Protein AF-A0A699KUP9-F1 (afdb_monomer)

Organism: Tanacetum cinerariifolium (NCBI:txid118510)

pLDDT: mean 77.91, std 11.07, range [43.94, 93.88]

Solvent-accessible surface area (backbone atoms only — not comparable to full-atom values): 10114 Å² total; per-residue (Å²): 128,64,73,44,60,50,81,42,82,80,62,99,66,99,58,86,47,72,42,74,78,39,77,55,52,80,87,75,47,53,72,70,53,46,53,50,51,51,49,51,52,50,52,51,51,52,52,58,70,71,41,56,68,67,57,56,53,47,54,53,44,58,66,66,48,43,50,55,95,90,60,52,76,64,60,46,49,54,48,43,53,49,45,53,50,56,35,49,75,71,70,50,81,75,54,60,45,56,51,28,47,49,62,54,69,34,46,48,72,89,48,41,72,57,47,48,46,43,64,72,74,58,35,46,77,80,44,51,57,69,60,51,45,54,52,52,61,72,43,42,64,63,49,53,52,50,50,54,50,49,53,50,54,62,72,63,59,64,58,72,69,67,64,58,66,75,73,77,81,128

Structure (mmCIF, N/CA/C/O backbone):
data_AF-A0A699KUP9-F1
#
_entry.id   AF-A0A699KUP9-F1
#
loop_
_atom_site.group_PDB
_atom_site.id
_atom_site.type_symbol
_atom_site.label_atom_id
_atom_site.label_alt_id
_atom_site.label_comp_id
_atom_site.label_asym_id
_atom_site.label_entity_id
_atom_site.label_seq_id
_atom_site.pdbx_PDB_ins_code
_atom_site.Cartn_x
_atom_site.Cartn_y
_atom_site.Cartn_z
_atom_site.occupancy
_atom_site.B_iso_or_equiv
_atom_site.auth_seq_id
_atom_site.auth_comp_id
_atom_site.auth_asym_id
_atom_site.auth_atom_id
_atom_site.pdbx_PDB_model_num
ATOM 1 N N . MET A 1 1 ? 4.451 -8.082 25.150 1.00 64.94 1 MET A N 1
ATOM 2 C CA . MET A 1 1 ? 4.648 -9.129 26.176 1.00 64.94 1 MET A CA 1
ATOM 3 C C . MET A 1 1 ? 6.119 -9.515 26.183 1.00 64.94 1 MET A C 1
ATOM 5 O O . MET A 1 1 ? 6.700 -9.568 25.108 1.00 64.94 1 MET A O 1
ATOM 9 N N . GLY A 1 2 ? 6.726 -9.680 27.362 1.00 80.75 2 GLY A N 1
ATOM 10 C CA . GLY A 1 2 ? 8.139 -10.057 27.500 1.00 80.75 2 GLY A CA 1
ATOM 11 C C . GLY A 1 2 ? 8.389 -11.551 27.270 1.00 80.75 2 GLY A C 1
ATOM 12 O O . GLY A 1 2 ? 7.540 -12.260 26.729 1.00 80.75 2 GLY A O 1
ATOM 13 N N . THR A 1 3 ? 9.540 -12.034 27.718 1.00 84.44 3 THR A N 1
ATOM 14 C CA . THR A 1 3 ? 9.968 -13.435 27.617 1.00 84.44 3 THR A CA 1
ATOM 15 C C . THR A 1 3 ? 9.918 -14.153 28.973 1.00 84.44 3 THR A C 1
ATOM 17 O O . THR A 1 3 ? 9.879 -13.518 30.034 1.00 84.44 3 THR A O 1
ATOM 20 N N . VAL A 1 4 ? 9.844 -15.486 28.946 1.00 85.19 4 VAL A N 1
ATOM 21 C CA . VAL A 1 4 ? 9.886 -16.378 30.119 1.00 85.19 4 VAL A CA 1
ATOM 22 C C . VAL A 1 4 ? 10.806 -17.567 29.839 1.00 85.19 4 VAL A C 1
ATOM 24 O O . VAL A 1 4 ? 10.994 -17.951 28.684 1.00 85.19 4 VAL A O 1
ATOM 27 N N . ARG A 1 5 ? 11.403 -18.131 30.892 1.00 83.94 5 ARG A N 1
ATOM 28 C CA . ARG A 1 5 ? 12.241 -19.335 30.831 1.00 83.94 5 ARG A CA 1
ATOM 29 C C . ARG A 1 5 ? 11.592 -20.438 31.651 1.00 83.94 5 ARG A C 1
ATOM 31 O O . ARG A 1 5 ? 11.264 -20.212 32.814 1.00 83.94 5 ARG A O 1
ATOM 38 N N . ASP A 1 6 ? 11.439 -21.613 31.055 1.00 80.00 6 ASP A N 1
ATOM 39 C CA . ASP A 1 6 ? 10.874 -22.769 31.749 1.00 80.00 6 ASP A CA 1
ATOM 40 C C . ASP A 1 6 ? 11.943 -23.419 32.663 1.00 80.00 6 ASP A C 1
ATOM 42 O O . ASP A 1 6 ? 13.116 -23.484 32.276 1.00 80.00 6 ASP A O 1
ATOM 46 N N . PRO A 1 7 ? 11.603 -23.904 33.872 1.00 69.44 7 PRO A N 1
ATOM 47 C CA . PRO A 1 7 ? 12.547 -24.644 34.711 1.00 69.44 7 PRO A CA 1
ATOM 48 C C . PRO A 1 7 ? 12.862 -26.019 34.096 1.00 69.44 7 PRO A C 1
ATOM 50 O O . PRO A 1 7 ? 11.945 -26.783 33.800 1.00 69.44 7 PRO A O 1
ATOM 53 N N . LEU A 1 8 ? 14.143 -26.368 33.926 1.00 71.25 8 LEU A N 1
ATOM 54 C CA . LEU A 1 8 ? 14.555 -27.745 33.617 1.00 71.25 8 LEU A CA 1
ATOM 55 C C . LEU A 1 8 ? 14.763 -28.526 34.922 1.00 71.25 8 LEU A C 1
ATOM 57 O O . LEU A 1 8 ? 15.290 -27.983 35.893 1.00 71.25 8 LEU A O 1
ATOM 61 N N . ALA A 1 9 ? 14.359 -29.801 34.931 1.00 63.44 9 ALA A N 1
ATOM 62 C CA . ALA A 1 9 ? 14.452 -30.679 36.098 1.00 63.44 9 ALA A CA 1
ATOM 63 C C . ALA A 1 9 ? 15.875 -30.723 36.695 1.00 63.44 9 ALA A C 1
ATOM 65 O O . ALA A 1 9 ? 16.871 -30.741 35.963 1.00 63.44 9 ALA A O 1
ATOM 66 N N . GLU A 1 10 ? 15.958 -30.741 38.030 1.00 57.81 10 GLU A N 1
ATOM 67 C CA . GLU A 1 10 ? 17.213 -30.725 38.789 1.00 57.81 10 GLU A CA 1
ATOM 68 C C . GLU A 1 10 ? 18.097 -31.939 38.460 1.00 57.81 10 GLU A C 1
ATOM 70 O O . GLU A 1 10 ? 17.826 -33.071 38.855 1.00 57.81 10 GLU A O 1
ATOM 75 N N . GLY A 1 11 ? 19.211 -31.691 37.769 1.00 58.41 11 GLY A N 1
ATOM 76 C CA . GLY A 1 11 ? 20.370 -32.579 37.816 1.00 58.41 11 GLY A CA 1
ATOM 77 C C . GLY A 1 11 ? 21.091 -32.404 39.155 1.00 58.41 11 GLY A C 1
ATOM 78 O O . GLY A 1 11 ? 21.190 -31.288 39.653 1.00 58.41 11 GLY A O 1
ATOM 79 N N . THR A 1 12 ? 21.610 -33.499 39.712 1.00 55.38 12 THR A N 1
ATOM 80 C CA . THR A 1 12 ? 22.047 -33.753 41.106 1.00 55.38 12 THR A CA 1
ATOM 81 C C . THR A 1 12 ? 23.146 -32.845 41.709 1.00 55.38 12 THR A C 1
ATOM 83 O O . THR A 1 12 ? 23.876 -33.274 42.597 1.00 55.38 12 THR A O 1
ATOM 86 N N . LYS A 1 13 ? 23.313 -31.589 41.287 1.00 60.09 13 LYS A N 1
ATOM 87 C CA . LYS A 1 13 ? 24.212 -30.610 41.922 1.00 60.09 13 LYS A CA 1
ATOM 88 C C . LYS A 1 13 ? 23.650 -29.187 41.817 1.00 60.09 13 LYS A C 1
ATOM 90 O O . LYS A 1 13 ? 23.957 -28.470 40.873 1.00 60.09 13 LYS A O 1
ATOM 95 N N . GLY A 1 14 ? 22.859 -28.794 42.815 1.00 59.56 14 GLY A N 1
ATOM 96 C CA . GLY A 1 14 ? 22.831 -27.463 43.450 1.00 59.56 1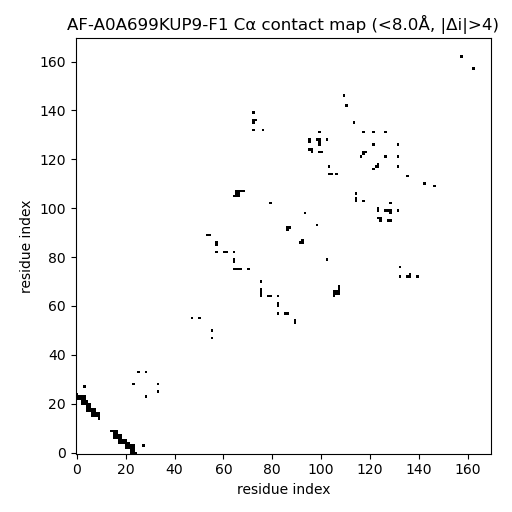4 GLY A CA 1
ATOM 97 C C . GLY A 1 14 ? 22.566 -26.182 42.642 1.00 59.56 14 GLY A C 1
ATOM 98 O O . GLY A 1 14 ? 22.572 -25.120 43.254 1.00 59.56 14 GLY A O 1
ATOM 99 N N . ALA A 1 15 ? 22.339 -26.219 41.327 1.00 55.31 15 ALA A N 1
ATOM 100 C CA . ALA A 1 15 ? 22.019 -25.026 40.537 1.00 55.31 15 ALA A CA 1
ATOM 101 C C . ALA A 1 15 ? 20.826 -25.290 39.595 1.00 55.31 15 ALA A C 1
ATOM 103 O O . ALA A 1 15 ? 20.931 -26.178 38.740 1.00 55.31 15 ALA A O 1
ATOM 104 N N . PRO A 1 16 ? 19.714 -24.530 39.698 1.00 59.81 16 PRO A N 1
ATOM 105 C CA . PRO A 1 16 ? 18.575 -24.675 38.794 1.00 59.81 16 PRO A CA 1
ATOM 106 C C . PRO A 1 16 ? 18.999 -24.386 37.350 1.00 59.81 16 PRO A C 1
ATOM 108 O O . PRO A 1 16 ? 19.483 -23.295 37.038 1.00 59.81 16 PRO A O 1
ATOM 111 N N . ARG A 1 17 ? 18.828 -25.358 36.447 1.00 63.44 17 ARG A N 1
ATOM 112 C CA . ARG A 1 17 ? 19.047 -25.141 35.012 1.00 63.44 17 ARG A CA 1
ATOM 113 C C . ARG A 1 17 ? 17.802 -24.477 34.428 1.00 63.44 17 ARG A C 1
ATOM 115 O O . ARG A 1 17 ? 16.705 -25.014 34.526 1.00 63.44 17 ARG A O 1
ATOM 122 N N . LEU A 1 18 ? 17.968 -23.302 33.827 1.00 73.25 18 LEU A N 1
ATOM 123 C CA . LEU A 1 18 ? 16.891 -22.609 33.119 1.00 73.25 18 LEU A CA 1
ATOM 124 C C . LEU A 1 18 ? 16.857 -23.062 31.656 1.00 73.25 18 LEU A C 1
ATOM 126 O O . LEU A 1 18 ? 17.901 -23.147 31.007 1.00 73.25 18 LEU A O 1
ATOM 130 N N . GLY A 1 19 ? 15.660 -23.358 31.157 1.00 80.12 19 GLY A N 1
ATOM 131 C CA . GLY A 1 19 ? 15.395 -23.720 29.772 1.00 80.12 19 GLY A CA 1
ATOM 132 C C . GLY A 1 19 ? 15.488 -22.540 28.796 1.00 80.12 19 GLY A C 1
ATOM 133 O O . GLY A 1 19 ? 15.798 -21.409 29.193 1.00 80.12 19 GLY A O 1
ATOM 134 N N . PRO A 1 20 ? 15.244 -22.804 27.500 1.00 78.50 20 PRO A N 1
ATOM 135 C CA . PRO A 1 20 ? 15.265 -21.782 26.465 1.00 78.50 20 PRO A CA 1
ATOM 136 C C . PRO A 1 20 ? 14.205 -20.706 26.717 1.00 78.50 20 PRO A C 1
ATOM 138 O O . PRO A 1 20 ? 13.134 -20.952 27.269 1.00 78.50 20 PRO A O 1
ATOM 141 N N . GLU A 1 21 ? 14.539 -19.489 26.312 1.00 83.69 21 GLU A N 1
ATOM 142 C CA . GLU A 1 21 ? 13.704 -18.313 26.501 1.00 83.69 21 GLU A CA 1
ATOM 143 C C . GLU A 1 21 ? 12.627 -18.254 25.409 1.00 83.69 21 GLU A C 1
ATOM 145 O O . GLU A 1 21 ? 12.945 -18.259 24.220 1.00 83.69 21 GLU A O 1
ATOM 150 N N . ARG A 1 22 ? 11.351 -18.223 25.809 1.00 87.25 22 ARG A N 1
ATOM 151 C CA . ARG A 1 22 ? 10.198 -18.165 24.896 1.00 87.25 22 ARG A CA 1
ATOM 152 C C . ARG A 1 22 ? 9.322 -16.937 25.171 1.00 87.25 22 ARG A C 1
ATOM 154 O O . ARG A 1 22 ? 9.335 -16.421 26.293 1.00 87.25 22 ARG A O 1
ATOM 161 N N . PRO A 1 23 ? 8.554 -16.439 24.183 1.00 87.12 23 PRO A N 1
ATOM 162 C CA . PRO A 1 23 ? 7.575 -15.381 24.418 1.00 87.12 23 PRO A CA 1
ATOM 163 C C . PRO A 1 23 ? 6.562 -15.794 25.492 1.00 87.12 23 PRO A C 1
ATOM 165 O O . PRO A 1 23 ? 6.092 -16.935 25.491 1.00 87.12 23 PRO A O 1
ATOM 168 N N . ARG A 1 24 ? 6.214 -14.870 26.396 1.00 87.81 24 ARG A N 1
ATOM 169 C CA . ARG A 1 24 ? 5.148 -15.094 27.384 1.00 87.81 24 ARG A CA 1
ATOM 170 C C . ARG A 1 24 ? 3.805 -15.274 26.684 1.00 87.81 24 ARG A C 1
ATOM 172 O O . ARG A 1 24 ? 3.464 -14.492 25.796 1.00 87.81 24 ARG A O 1
ATOM 179 N N . VAL A 1 25 ? 3.036 -16.260 27.131 1.00 89.75 25 VAL A N 1
ATOM 180 C CA . VAL A 1 25 ? 1.640 -16.472 26.726 1.00 89.75 25 VAL A CA 1
ATOM 181 C C . VAL A 1 25 ? 0.688 -16.119 27.868 1.00 89.75 25 VAL A C 1
ATOM 183 O O . VAL A 1 25 ? 1.114 -15.951 29.007 1.00 89.75 25 VAL A O 1
ATOM 186 N N . TYR A 1 26 ? -0.616 -16.023 27.589 1.00 87.94 26 TYR A N 1
ATOM 187 C CA . TYR A 1 26 ? -1.621 -15.627 28.586 1.00 87.94 26 TYR A CA 1
ATOM 188 C C . TYR A 1 26 ? -1.565 -16.471 29.872 1.00 87.94 26 TYR A C 1
ATOM 190 O O . TYR A 1 26 ? -1.701 -15.936 30.968 1.00 87.94 26 TYR A O 1
ATOM 198 N N . SER A 1 27 ? -1.308 -17.777 29.764 1.00 88.56 27 SER A N 1
ATOM 199 C CA . SER A 1 27 ? -1.179 -18.677 30.917 1.00 88.56 27 SER A CA 1
ATOM 200 C C . SER A 1 27 ? -0.039 -18.288 31.864 1.00 88.56 27 SER A C 1
ATOM 202 O O . SER A 1 27 ? -0.203 -18.444 33.073 1.00 88.56 27 SER A O 1
ATOM 204 N N . ASP A 1 28 ? 1.048 -17.724 31.322 1.00 89.44 28 ASP A N 1
ATOM 205 C CA . ASP A 1 28 ? 2.257 -17.320 32.051 1.00 89.44 28 ASP A CA 1
ATOM 206 C C . ASP A 1 28 ? 2.076 -15.992 32.824 1.00 89.44 28 ASP A C 1
ATOM 208 O O . ASP A 1 28 ? 2.974 -15.580 33.555 1.00 89.44 28 ASP A O 1
ATOM 212 N N . LEU A 1 29 ? 0.944 -15.296 32.645 1.00 90.38 29 LEU A N 1
ATOM 213 C CA . LEU A 1 29 ? 0.663 -14.003 33.277 1.00 90.38 29 LEU A CA 1
ATOM 214 C C . LEU A 1 29 ? 0.191 -14.153 34.732 1.00 90.38 29 LEU A C 1
ATOM 216 O O . LEU A 1 29 ? -0.564 -15.081 35.064 1.00 90.38 29 LEU A O 1
ATOM 220 N N . SER A 1 30 ? 0.571 -13.189 35.579 1.00 91.62 30 SER A N 1
ATOM 221 C CA . SER A 1 30 ? 0.013 -13.052 36.931 1.00 91.62 30 SER A CA 1
ATOM 222 C C . SER A 1 30 ? -1.497 -12.757 36.882 1.00 91.62 30 SER A C 1
ATOM 224 O O . SER A 1 30 ? -2.003 -12.316 35.845 1.00 91.62 30 SER A O 1
ATOM 226 N N . PRO A 1 31 ? -2.246 -12.972 37.978 1.00 93.88 31 PRO A N 1
ATOM 227 C CA . PRO A 1 31 ? -3.659 -12.596 38.047 1.00 93.88 31 PRO A CA 1
ATOM 228 C C . PRO A 1 31 ? -3.911 -11.126 37.665 1.00 93.88 31 PRO A C 1
ATOM 230 O O . PRO A 1 31 ? -4.763 -10.844 36.829 1.00 93.88 31 PRO A O 1
ATOM 233 N N . GLU A 1 32 ? -3.096 -10.195 38.162 1.00 92.38 32 GLU A N 1
ATOM 234 C CA . GLU A 1 32 ? -3.228 -8.756 37.888 1.00 92.38 32 GLU A CA 1
ATOM 235 C C . GLU A 1 32 ? -2.870 -8.397 36.435 1.00 92.38 32 GLU A C 1
ATOM 237 O O . GLU A 1 32 ? -3.410 -7.456 35.848 1.00 92.38 32 GLU A O 1
ATOM 242 N N . GLU A 1 33 ? -1.923 -9.116 35.827 1.00 91.69 33 GLU A N 1
ATOM 243 C CA . GLU A 1 33 ? -1.610 -8.985 34.402 1.00 91.69 33 GLU A CA 1
ATOM 244 C C . GLU A 1 33 ? -2.747 -9.512 33.522 1.00 91.69 33 GLU A C 1
ATOM 246 O O . GLU A 1 33 ? -3.069 -8.881 32.514 1.00 91.69 33 GLU A O 1
ATOM 251 N N . LYS A 1 34 ? -3.382 -10.622 33.916 1.00 92.44 34 LYS A N 1
ATOM 252 C CA . LYS A 1 34 ? -4.558 -11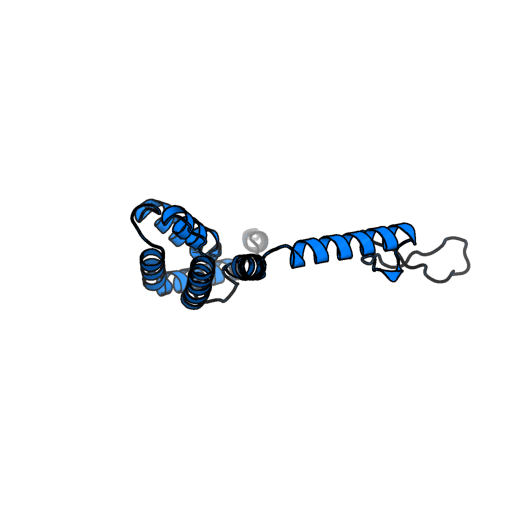.175 33.230 1.00 92.44 34 LYS A CA 1
ATOM 253 C C . LYS A 1 34 ? -5.737 -10.214 33.298 1.00 92.44 34 LYS A C 1
ATOM 255 O O . LYS A 1 34 ? -6.352 -9.958 32.267 1.00 92.44 34 LYS A O 1
ATOM 260 N N . ASP A 1 35 ? -6.004 -9.625 34.461 1.00 93.88 35 ASP A N 1
ATOM 261 C CA . A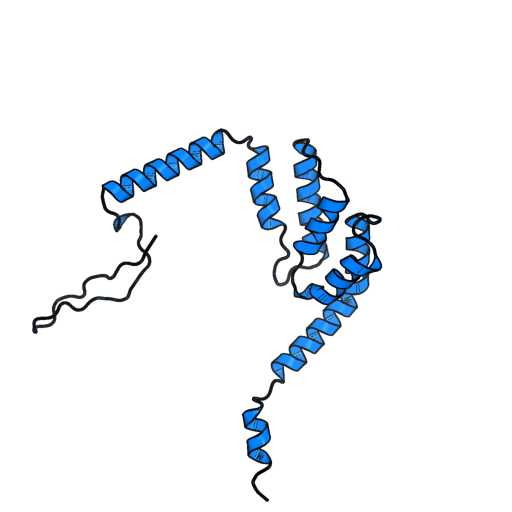SP A 1 35 ? -7.088 -8.654 34.632 1.00 93.88 35 ASP A CA 1
ATOM 262 C C . ASP A 1 35 ? -6.886 -7.411 33.760 1.00 93.88 35 ASP A C 1
ATOM 264 O O . ASP A 1 35 ? -7.805 -6.995 33.053 1.00 93.88 35 ASP A O 1
ATOM 268 N N . ARG A 1 36 ? -5.665 -6.859 33.728 1.00 89.75 36 ARG A N 1
ATOM 269 C CA . ARG A 1 36 ? -5.326 -5.739 32.834 1.00 89.75 36 ARG A CA 1
ATOM 270 C C . ARG A 1 36 ? -5.452 -6.116 31.363 1.00 89.75 36 ARG A C 1
ATOM 272 O O . ARG A 1 36 ? -6.041 -5.361 30.600 1.00 89.75 36 ARG A O 1
ATOM 279 N N . TYR A 1 37 ? -4.952 -7.285 30.971 1.00 88.81 37 TYR A N 1
ATOM 280 C CA . TYR A 1 37 ? -5.074 -7.769 29.597 1.00 88.81 37 TYR A CA 1
ATOM 281 C C . TYR A 1 37 ? -6.544 -7.916 29.180 1.00 88.81 37 TYR A C 1
ATOM 283 O O . TYR A 1 37 ? -6.935 -7.465 28.107 1.00 88.81 37 TYR A O 1
ATOM 291 N N . ASN A 1 38 ? -7.383 -8.483 30.049 1.00 91.88 38 ASN A N 1
ATOM 292 C CA . ASN A 1 38 ? -8.817 -8.618 29.799 1.00 91.88 38 ASN A CA 1
ATOM 293 C C . ASN A 1 38 ? -9.505 -7.250 29.706 1.00 91.88 38 ASN A C 1
ATOM 295 O O . ASN A 1 38 ? -10.319 -7.039 28.806 1.00 91.88 38 ASN A O 1
ATOM 299 N N . ALA A 1 39 ? -9.149 -6.305 30.580 1.00 90.00 39 ALA A N 1
ATOM 300 C CA . ALA A 1 39 ? -9.645 -4.934 30.523 1.00 90.00 39 ALA A CA 1
ATOM 301 C C . ALA A 1 39 ? -9.241 -4.224 29.218 1.00 90.00 39 ALA A C 1
ATOM 303 O O . ALA A 1 39 ? -10.090 -3.589 28.595 1.00 90.00 39 ALA A O 1
ATOM 304 N N . ASP A 1 40 ? -7.999 -4.388 28.754 1.00 89.19 40 ASP A N 1
ATOM 305 C CA . ASP A 1 40 ? -7.512 -3.831 27.485 1.00 89.19 40 ASP A CA 1
ATOM 306 C C . ASP A 1 40 ? -8.239 -4.430 26.275 1.00 89.19 40 ASP A C 1
ATOM 308 O O . ASP A 1 40 ? -8.612 -3.706 25.346 1.00 89.19 40 ASP A O 1
ATOM 312 N N . ILE A 1 41 ? -8.497 -5.743 26.282 1.00 87.38 41 ILE A N 1
ATOM 313 C CA . ILE A 1 41 ? -9.287 -6.412 25.240 1.00 87.38 41 ILE A CA 1
ATOM 314 C C . ILE A 1 41 ? -10.723 -5.873 25.225 1.00 87.38 41 ILE A C 1
ATOM 316 O O . ILE A 1 41 ? -11.249 -5.552 24.158 1.00 87.38 41 ILE A O 1
ATOM 320 N N . ILE A 1 42 ? -11.353 -5.712 26.393 1.00 88.56 42 ILE A N 1
ATOM 321 C CA . ILE A 1 42 ? -12.697 -5.128 26.513 1.00 88.56 42 ILE A CA 1
ATOM 322 C C . ILE A 1 42 ? -12.701 -3.677 26.017 1.00 88.56 42 ILE A C 1
ATOM 324 O O . ILE A 1 42 ? -13.557 -3.311 25.211 1.00 88.56 42 ILE A O 1
ATOM 328 N N . ALA A 1 43 ? -11.735 -2.863 26.441 1.00 82.69 43 ALA A N 1
ATOM 329 C CA . ALA A 1 43 ? -11.603 -1.471 26.023 1.00 82.69 43 ALA A CA 1
ATOM 330 C C . ALA A 1 43 ? -11.421 -1.355 24.503 1.00 82.69 43 ALA A C 1
ATOM 332 O O . ALA A 1 43 ? -12.094 -0.549 23.856 1.00 82.69 43 ALA A O 1
ATOM 333 N N . THR A 1 44 ? -10.581 -2.213 23.922 1.00 81.88 44 THR A N 1
ATOM 334 C CA . THR A 1 44 ? -10.368 -2.299 22.473 1.00 81.88 44 THR A CA 1
ATOM 335 C C . THR A 1 44 ? -11.655 -2.690 21.750 1.00 81.88 44 THR A C 1
ATOM 337 O O . THR A 1 44 ? -12.034 -2.035 20.783 1.00 81.88 44 THR A O 1
ATOM 340 N N . ASN A 1 45 ? -12.386 -3.694 22.239 1.00 77.50 45 ASN A N 1
ATOM 341 C CA . ASN A 1 45 ? -13.654 -4.121 21.643 1.00 77.50 45 ASN A CA 1
ATOM 342 C C . ASN A 1 45 ? -14.730 -3.026 21.706 1.00 77.50 45 ASN A C 1
ATOM 344 O O . ASN A 1 45 ? -15.445 -2.822 20.728 1.00 77.50 45 ASN A O 1
ATOM 348 N N . ILE A 1 46 ? -14.821 -2.281 22.812 1.00 80.19 46 ILE A N 1
ATOM 349 C CA . ILE A 1 46 ? -15.738 -1.137 22.944 1.00 80.19 46 ILE A CA 1
ATOM 350 C C . ILE A 1 46 ? -15.357 -0.025 21.960 1.00 80.19 46 ILE A C 1
ATOM 352 O O . ILE A 1 46 ? -16.233 0.538 21.304 1.00 80.19 46 ILE A O 1
ATOM 356 N N . LEU A 1 47 ? -14.064 0.288 21.827 1.00 78.44 47 LEU A N 1
ATOM 357 C CA . LEU A 1 47 ? -13.566 1.250 20.840 1.00 78.44 47 LEU A CA 1
ATOM 358 C C . LEU A 1 47 ? -13.916 0.813 19.413 1.00 78.44 47 LEU A C 1
ATOM 360 O O . LEU A 1 47 ? -14.451 1.614 18.650 1.00 78.44 47 LEU A O 1
ATOM 364 N N . LEU A 1 48 ? -13.694 -0.457 19.072 1.00 70.44 48 LEU A N 1
ATOM 365 C CA . LEU A 1 48 ? -14.011 -1.016 17.756 1.00 70.44 48 LEU A CA 1
ATOM 366 C C . LEU A 1 48 ? -15.516 -1.029 17.457 1.00 70.44 48 LEU A C 1
ATOM 368 O O . LEU A 1 48 ? -15.900 -0.777 16.321 1.00 70.44 48 LEU A O 1
ATOM 372 N N . GLN A 1 49 ? -16.368 -1.280 18.454 1.00 67.75 49 GLN A N 1
ATOM 373 C CA . GLN A 1 49 ? -17.828 -1.237 18.297 1.00 67.75 49 GLN A CA 1
ATOM 374 C C . GLN A 1 49 ? -18.379 0.191 18.201 1.00 67.75 49 GLN A C 1
ATOM 376 O O . GLN A 1 49 ? -19.411 0.411 17.570 1.00 67.75 49 GLN A O 1
ATOM 381 N N . ARG A 1 50 ? -17.717 1.165 18.840 1.00 73.19 50 ARG A N 1
ATOM 382 C CA . ARG A 1 50 ? -18.080 2.590 18.753 1.00 73.19 50 A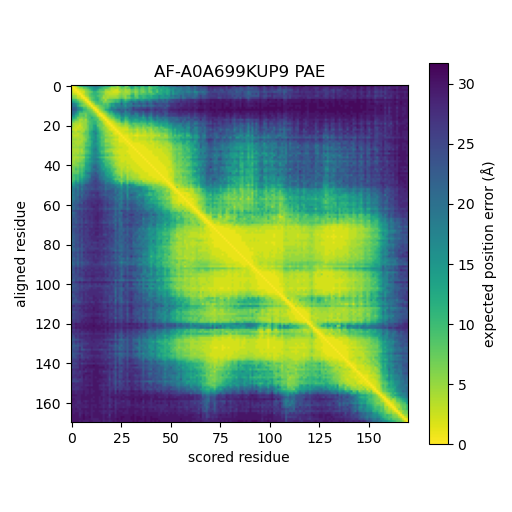RG A CA 1
ATOM 383 C C . ARG A 1 50 ? -17.587 3.241 17.467 1.00 73.19 50 ARG A C 1
ATOM 385 O O . ARG A 1 50 ? -18.178 4.230 17.036 1.00 73.19 50 ARG A O 1
ATOM 392 N N . LEU A 1 51 ? -16.522 2.718 16.863 1.00 73.56 51 LEU A N 1
ATOM 393 C CA . LEU A 1 51 ? -16.118 3.116 15.523 1.00 73.56 51 LEU A CA 1
ATOM 394 C C . LEU A 1 51 ? -17.168 2.619 14.518 1.00 73.56 51 LEU A C 1
ATOM 396 O O . LEU A 1 51 ? -17.518 1.439 14.528 1.00 73.56 51 LEU A O 1
ATOM 400 N N . PRO A 1 52 ? -17.662 3.481 13.614 1.00 74.62 52 PRO A N 1
ATOM 401 C CA . PRO A 1 52 ? -18.441 3.022 12.477 1.00 74.62 52 PRO A CA 1
ATOM 402 C C . PRO A 1 52 ? -17.687 1.901 11.750 1.00 74.62 52 PRO A C 1
ATOM 404 O O . PRO A 1 52 ? -16.494 2.037 11.469 1.00 74.62 52 PRO A O 1
ATOM 407 N N . LYS A 1 53 ? -18.383 0.802 11.437 1.00 71.25 53 LYS A N 1
ATOM 408 C CA . LYS A 1 53 ? -17.849 -0.374 10.714 1.00 71.25 53 LYS A CA 1
ATOM 409 C C . LYS A 1 53 ? -17.054 0.017 9.458 1.00 71.25 53 LYS A C 1
ATOM 411 O O . LYS A 1 53 ? -16.048 -0.599 9.108 1.00 71.25 53 LYS A O 1
ATOM 416 N N . ASP A 1 54 ? -17.498 1.095 8.844 1.00 70.56 54 ASP A N 1
ATOM 417 C CA . ASP A 1 54 ? -16.937 1.821 7.715 1.00 70.56 54 ASP A CA 1
ATOM 418 C C . ASP A 1 54 ? -15.494 2.319 7.947 1.00 70.56 54 ASP A C 1
ATOM 420 O O . ASP A 1 54 ? -14.634 2.165 7.081 1.00 70.56 54 ASP A O 1
ATOM 424 N N . ILE A 1 55 ? -15.186 2.838 9.141 1.00 70.62 55 ILE A N 1
ATOM 425 C CA . ILE A 1 55 ? -13.844 3.313 9.524 1.00 70.62 55 ILE A CA 1
ATOM 426 C C . ILE A 1 55 ? -12.893 2.135 9.766 1.00 70.62 55 ILE A C 1
ATOM 428 O O . ILE A 1 55 ? -11.742 2.174 9.339 1.00 70.62 55 ILE A O 1
ATOM 432 N N . TYR A 1 56 ? -13.364 1.070 10.417 1.00 68.81 56 TYR A N 1
ATOM 433 C CA . TYR A 1 56 ? -12.562 -0.141 10.631 1.00 68.81 56 TYR A CA 1
ATOM 434 C C . TYR A 1 56 ? -12.203 -0.826 9.304 1.00 68.81 56 TYR A C 1
ATOM 436 O O . TYR A 1 56 ? -11.045 -1.166 9.060 1.00 68.81 56 TYR A O 1
ATOM 444 N N . THR A 1 57 ? -13.188 -0.950 8.411 1.00 72.56 57 THR A N 1
ATOM 445 C CA . THR A 1 57 ? -13.006 -1.482 7.052 1.00 72.56 57 THR A CA 1
ATOM 446 C C . THR A 1 57 ? -11.977 -0.656 6.277 1.00 72.56 57 THR A C 1
ATOM 448 O O . THR A 1 57 ? -11.088 -1.217 5.637 1.00 72.56 57 THR A O 1
ATOM 451 N N . LEU A 1 58 ? -12.024 0.673 6.415 1.00 78.00 58 LEU A N 1
ATOM 452 C CA . LEU A 1 58 ? -11.046 1.570 5.812 1.00 78.00 58 LEU A CA 1
ATOM 453 C C . LEU A 1 58 ? -9.624 1.370 6.363 1.00 78.00 58 LEU A C 1
ATOM 455 O O . LEU A 1 58 ? -8.677 1.327 5.583 1.00 78.00 58 LEU A O 1
ATOM 459 N N . ILE A 1 59 ? -9.455 1.248 7.683 1.00 70.12 59 ILE A N 1
ATOM 460 C CA . ILE A 1 59 ? -8.139 1.045 8.318 1.00 70.12 59 ILE A CA 1
ATOM 461 C C . ILE A 1 59 ? -7.506 -0.274 7.854 1.00 70.12 59 ILE A C 1
ATOM 463 O O . ILE A 1 59 ? -6.313 -0.305 7.535 1.00 70.12 59 ILE A O 1
ATOM 467 N N . ASN A 1 60 ? -8.302 -1.341 7.761 1.00 70.19 60 ASN A N 1
ATOM 468 C CA . ASN A 1 60 ? -7.835 -2.633 7.264 1.00 70.19 60 ASN A CA 1
ATOM 469 C C . ASN A 1 60 ? -7.415 -2.539 5.791 1.00 70.19 60 ASN A C 1
ATOM 471 O O . ASN A 1 60 ? -6.268 -2.835 5.465 1.00 70.19 60 ASN A O 1
ATOM 475 N N . HIS A 1 61 ? -8.280 -2.007 4.918 1.00 70.31 61 HIS A N 1
ATOM 476 C CA . HIS A 1 61 ? -7.943 -1.825 3.502 1.00 70.31 61 HIS A CA 1
ATOM 477 C C . HIS A 1 61 ? -6.738 -0.907 3.285 1.00 70.31 61 HIS A C 1
ATOM 479 O O . HIS A 1 61 ? -5.937 -1.146 2.386 1.00 70.31 61 HIS A O 1
ATOM 485 N N . TYR A 1 62 ? -6.573 0.127 4.109 1.00 69.62 62 TYR A N 1
ATOM 486 C CA . TYR A 1 62 ? -5.426 1.027 4.041 1.00 69.62 62 TYR A CA 1
ATOM 487 C C . TYR A 1 62 ? -4.116 0.326 4.431 1.00 69.62 62 TYR A C 1
ATOM 489 O O . TYR A 1 62 ? -3.067 0.606 3.848 1.00 69.62 62 TYR A O 1
ATOM 497 N N . THR A 1 63 ? -4.169 -0.588 5.402 1.00 67.88 63 THR A N 1
ATOM 498 C CA . THR A 1 63 ? -3.010 -1.390 5.823 1.00 67.88 63 THR A CA 1
ATOM 499 C C . THR A 1 63 ? -2.606 -2.388 4.734 1.00 67.88 63 THR A C 1
ATOM 501 O O . THR A 1 63 ? -1.412 -2.536 4.467 1.00 67.88 63 THR A O 1
ATOM 504 N N . ASP A 1 64 ? -3.590 -2.961 4.037 1.00 67.38 64 ASP A N 1
ATOM 505 C CA . ASP A 1 64 ? -3.408 -3.904 2.923 1.00 67.38 64 ASP A CA 1
ATOM 506 C C . ASP A 1 64 ? -3.051 -3.223 1.586 1.00 67.38 64 ASP A C 1
ATOM 508 O O . ASP A 1 64 ? -2.593 -3.865 0.641 1.00 67.38 64 ASP A O 1
ATOM 512 N N . ALA A 1 65 ? -3.247 -1.909 1.468 1.00 64.38 65 ALA A N 1
ATOM 513 C CA . ALA A 1 65 ? -2.936 -1.134 0.266 1.00 64.38 65 ALA A CA 1
ATOM 514 C C . ALA A 1 65 ? -1.442 -0.782 0.132 1.00 64.38 65 ALA A C 1
ATOM 516 O O . ALA A 1 65 ? -1.096 0.148 -0.596 1.00 64.38 65 ALA A O 1
ATOM 517 N N . LYS A 1 66 ? -0.550 -1.476 0.844 1.00 73.69 66 LYS A N 1
ATOM 518 C CA . LYS A 1 66 ? 0.891 -1.447 0.567 1.00 73.69 66 LYS A CA 1
ATOM 519 C C . LYS A 1 66 ? 1.209 -2.438 -0.538 1.00 73.69 66 LYS A C 1
ATOM 521 O O . LYS A 1 66 ? 0.566 -3.476 -0.626 1.00 73.69 66 LYS A O 1
ATOM 526 N N . ASP A 1 67 ? 2.170 -2.102 -1.381 1.00 73.44 67 ASP A N 1
ATOM 527 C CA . ASP A 1 67 ? 2.672 -3.003 -2.414 1.00 73.44 67 ASP A CA 1
ATOM 528 C C . ASP A 1 67 ? 3.363 -4.220 -1.772 1.00 73.44 67 ASP A C 1
ATOM 530 O O . ASP A 1 67 ? 4.147 -4.075 -0.825 1.00 73.44 67 ASP A O 1
ATOM 534 N N . HIS A 1 68 ? 3.030 -5.424 -2.239 1.00 76.88 68 HIS A N 1
ATOM 535 C CA . HIS A 1 68 ? 3.539 -6.678 -1.686 1.00 76.88 68 HIS A CA 1
ATOM 536 C C . HIS A 1 68 ? 4.641 -7.269 -2.567 1.00 76.88 68 HIS A C 1
ATOM 538 O O . HIS A 1 68 ? 4.651 -7.137 -3.788 1.00 76.88 68 HIS A O 1
ATOM 544 N N . LYS A 1 69 ? 5.606 -7.964 -1.955 1.00 75.62 69 LYS A N 1
ATOM 545 C CA . LYS A 1 69 ? 6.711 -8.563 -2.713 1.00 75.62 69 LYS A CA 1
ATOM 546 C C . LYS A 1 69 ? 6.169 -9.588 -3.717 1.00 75.62 69 LYS A C 1
ATOM 548 O O . LYS A 1 69 ? 5.522 -10.551 -3.320 1.00 75.62 69 LYS A O 1
ATOM 553 N N . GLY A 1 70 ? 6.499 -9.405 -4.996 1.00 74.50 70 GLY A N 1
ATOM 554 C CA . GLY A 1 70 ? 6.051 -10.284 -6.085 1.00 74.50 70 GLY A CA 1
ATOM 555 C C . GLY A 1 70 ? 4.686 -9.921 -6.674 1.00 74.50 70 GLY A C 1
ATOM 556 O O . GLY A 1 70 ? 4.230 -10.597 -7.590 1.00 74.50 70 GLY A O 1
ATOM 557 N N . GLU A 1 71 ? 4.059 -8.858 -6.183 1.00 82.50 71 GLU A N 1
ATOM 558 C CA . GLU A 1 71 ? 2.847 -8.302 -6.760 1.00 82.50 71 GLU A CA 1
ATOM 559 C C . GLU A 1 71 ? 3.134 -7.509 -8.046 1.00 82.50 71 GLU A C 1
ATOM 561 O O . GLU A 1 71 ? 4.191 -6.889 -8.191 1.00 82.50 71 GLU A O 1
ATOM 566 N N . THR A 1 72 ? 2.191 -7.518 -8.994 1.00 86.06 72 THR A N 1
ATOM 567 C CA . THR A 1 72 ? 2.280 -6.662 -10.184 1.00 86.06 72 THR A CA 1
ATOM 568 C C . THR A 1 72 ? 1.790 -5.243 -9.888 1.00 86.06 72 THR A C 1
ATOM 570 O O . THR A 1 72 ? 0.906 -5.020 -9.060 1.00 86.06 72 THR A O 1
ATOM 573 N N . ILE A 1 73 ? 2.270 -4.249 -10.644 1.00 86.44 73 ILE A N 1
ATOM 574 C CA . ILE A 1 73 ? 1.775 -2.866 -10.504 1.00 86.44 73 ILE A CA 1
ATOM 575 C C . ILE A 1 73 ? 0.263 -2.749 -10.761 1.00 86.44 73 ILE A C 1
ATOM 577 O O . ILE A 1 73 ? -0.391 -1.825 -10.274 1.00 86.44 73 ILE A O 1
ATOM 581 N N . HIS A 1 74 ? -0.296 -3.685 -11.535 1.00 90.00 74 HIS A N 1
ATOM 582 C CA . HIS A 1 74 ? -1.723 -3.746 -11.818 1.00 90.00 74 HIS A CA 1
ATOM 583 C C . HIS A 1 74 ? -2.531 -4.197 -10.598 1.00 90.00 74 HIS A C 1
ATOM 585 O O . HIS A 1 74 ? -3.509 -3.537 -10.251 1.00 90.00 74 HIS A O 1
ATOM 591 N N . ASP A 1 75 ? -2.100 -5.263 -9.921 1.00 89.25 75 ASP A N 1
ATOM 592 C CA . ASP A 1 75 ? -2.765 -5.765 -8.712 1.00 89.25 75 ASP A CA 1
ATOM 593 C C . ASP A 1 75 ? -2.779 -4.689 -7.616 1.00 89.25 75 ASP A C 1
ATOM 595 O O . ASP A 1 75 ? -3.826 -4.407 -7.018 1.00 89.25 75 ASP A O 1
ATOM 599 N N . TYR A 1 76 ? -1.652 -3.985 -7.457 1.00 88.69 76 TYR A N 1
ATOM 600 C CA . TYR A 1 76 ? -1.537 -2.858 -6.538 1.00 88.69 76 TYR A CA 1
ATOM 601 C C . TYR A 1 76 ? -2.531 -1.742 -6.885 1.00 88.69 76 TYR A C 1
ATOM 603 O O . TYR A 1 76 ? -3.244 -1.236 -6.012 1.00 88.69 76 TYR A O 1
ATOM 611 N N . TYR A 1 77 ? -2.624 -1.373 -8.168 1.00 91.06 77 TYR A N 1
ATOM 612 C CA . TYR A 1 77 ? -3.570 -0.362 -8.639 1.00 91.06 77 TYR A CA 1
ATOM 613 C C . TYR A 1 77 ? -5.023 -0.752 -8.347 1.00 91.06 77 TYR A C 1
ATOM 615 O O . TYR A 1 77 ? -5.782 0.078 -7.845 1.00 91.06 77 TYR A O 1
ATOM 623 N N . VAL A 1 78 ? -5.404 -2.009 -8.592 1.00 90.94 78 VAL A N 1
ATOM 624 C CA . VAL A 1 78 ? -6.759 -2.507 -8.309 1.00 90.94 78 VAL A CA 1
ATOM 625 C C . VAL A 1 78 ? -7.078 -2.411 -6.814 1.00 90.94 78 VAL A C 1
ATOM 627 O O . VAL A 1 78 ? -8.151 -1.919 -6.449 1.00 90.94 78 VAL A O 1
ATOM 630 N N . ARG A 1 79 ? -6.150 -2.805 -5.929 1.00 89.69 79 ARG A N 1
ATOM 631 C CA . ARG A 1 79 ? -6.338 -2.645 -4.474 1.00 89.69 79 ARG A CA 1
ATOM 632 C C . ARG A 1 79 ? -6.455 -1.182 -4.065 1.00 89.69 79 ARG A C 1
ATOM 634 O O . ARG A 1 79 ? -7.327 -0.838 -3.267 1.00 89.69 79 ARG A O 1
ATOM 641 N N . PHE A 1 80 ? -5.607 -0.320 -4.618 1.00 89.25 80 PHE A N 1
ATOM 642 C CA . PHE A 1 80 ? -5.644 1.106 -4.322 1.00 89.25 80 PHE A CA 1
ATOM 643 C C . PHE A 1 80 ? -6.968 1.735 -4.777 1.00 89.25 80 PHE A C 1
ATOM 645 O O . PHE A 1 80 ? -7.597 2.456 -4.008 1.00 89.25 80 PHE A O 1
ATOM 652 N N . ALA A 1 81 ? -7.451 1.411 -5.979 1.00 90.38 81 ALA A N 1
ATOM 653 C CA . ALA A 1 81 ? -8.737 1.885 -6.489 1.00 90.38 81 ALA A CA 1
ATOM 654 C C . ALA A 1 81 ? -9.914 1.435 -5.606 1.00 90.38 81 ALA A C 1
ATOM 656 O O . ALA A 1 81 ? -10.810 2.233 -5.322 1.00 90.38 81 ALA A O 1
ATOM 657 N N . LYS A 1 82 ? -9.884 0.190 -5.108 1.00 89.00 82 LYS A N 1
ATOM 658 C CA . LYS A 1 82 ? -10.875 -0.309 -4.145 1.00 89.00 82 LYS A CA 1
ATOM 659 C C . LYS A 1 82 ? -10.890 0.530 -2.864 1.00 89.00 82 LYS A C 1
ATOM 661 O O . LYS A 1 82 ? -11.958 0.987 -2.468 1.00 89.00 82 LYS A O 1
ATOM 666 N N . LEU A 1 83 ? -9.719 0.828 -2.294 1.00 87.06 83 LEU A N 1
ATOM 667 C CA . LEU A 1 83 ? -9.589 1.706 -1.126 1.00 87.06 83 LEU A CA 1
ATOM 668 C C . LEU A 1 83 ? -10.203 3.095 -1.378 1.00 87.06 83 LEU A C 1
ATOM 670 O O . LEU A 1 83 ? -10.922 3.612 -0.525 1.00 87.06 83 LEU A O 1
ATOM 674 N N . ILE A 1 84 ? -9.967 3.696 -2.551 1.00 87.88 84 ILE A N 1
ATOM 675 C CA . ILE A 1 84 ? -10.577 4.990 -2.910 1.00 87.88 84 ILE A CA 1
ATOM 676 C C . ILE A 1 84 ? -12.100 4.892 -2.961 1.00 87.88 84 ILE A C 1
ATOM 678 O O . ILE A 1 84 ? -12.795 5.813 -2.524 1.00 87.88 84 ILE A O 1
ATOM 682 N N . ASN A 1 85 ? -12.622 3.793 -3.500 1.00 88.38 85 ASN A N 1
ATOM 683 C CA . ASN A 1 85 ? -14.056 3.578 -3.594 1.00 88.38 85 ASN A CA 1
ATOM 684 C C . ASN A 1 85 ? -14.685 3.403 -2.202 1.00 88.38 85 ASN A C 1
ATOM 686 O O . ASN A 1 85 ? -15.699 4.033 -1.906 1.00 88.38 85 ASN A O 1
ATOM 690 N N . ASP A 1 86 ? -14.031 2.652 -1.315 1.00 84.88 86 ASP A N 1
ATOM 691 C CA . ASP A 1 86 ? -14.458 2.473 0.076 1.00 84.88 86 ASP A CA 1
ATOM 692 C C . ASP A 1 86 ? -14.444 3.804 0.845 1.00 84.88 86 ASP A C 1
ATOM 694 O O . ASP A 1 86 ? -15.415 4.138 1.524 1.00 84.88 86 ASP A O 1
ATOM 698 N N . MET A 1 87 ? -13.409 4.635 0.661 1.00 85.25 87 MET A N 1
ATOM 699 C CA . MET A 1 87 ? -13.367 5.996 1.218 1.00 85.25 87 MET A CA 1
ATOM 700 C C . MET A 1 87 ? -14.540 6.858 0.734 1.00 85.25 87 MET A C 1
ATOM 702 O O . MET A 1 87 ? -15.169 7.565 1.524 1.00 85.25 87 MET A O 1
ATOM 706 N N . ARG A 1 88 ? -14.859 6.795 -0.565 1.00 86.38 88 ARG A N 1
ATOM 707 C CA . ARG A 1 88 ? -15.977 7.547 -1.153 1.00 86.38 88 ARG A CA 1
ATOM 708 C C . ARG A 1 88 ? -17.328 7.085 -0.615 1.00 86.38 88 ARG A C 1
ATOM 710 O O . ARG A 1 88 ? -18.165 7.939 -0.325 1.00 86.38 88 ARG A O 1
ATOM 717 N N . ASN A 1 89 ? -17.523 5.778 -0.437 1.00 85.31 89 ASN A N 1
ATOM 718 C CA . ASN A 1 89 ? -18.763 5.205 0.097 1.00 85.31 89 ASN A CA 1
ATOM 719 C C . ASN A 1 89 ? -19.096 5.750 1.491 1.00 85.31 89 ASN A C 1
ATOM 721 O O . ASN A 1 89 ? -20.258 6.017 1.793 1.00 85.31 89 ASN A O 1
ATOM 725 N N . ILE A 1 90 ? -18.071 6.009 2.303 1.00 83.44 90 ILE A N 1
ATOM 726 C CA . ILE A 1 90 ? -18.223 6.521 3.671 1.00 83.44 90 ILE A CA 1
ATOM 727 C C . ILE A 1 90 ? -18.169 8.057 3.733 1.00 83.44 90 ILE A C 1
ATOM 729 O O . ILE A 1 90 ? -18.048 8.646 4.806 1.00 83.44 90 ILE A O 1
ATOM 733 N N . LYS A 1 91 ? -18.246 8.723 2.570 1.00 83.69 91 LYS A N 1
ATOM 734 C CA . LYS A 1 91 ? -18.160 10.183 2.391 1.00 83.69 91 LYS A CA 1
ATOM 735 C C . LYS A 1 91 ? -16.849 10.797 2.893 1.00 83.69 91 LYS A C 1
ATOM 737 O O . LYS A 1 91 ? -16.786 12.000 3.147 1.00 83.69 91 LYS A O 1
ATOM 742 N N . MET A 1 92 ? -15.787 10.000 2.993 1.00 83.00 92 MET A N 1
ATOM 743 C CA . MET A 1 92 ? -14.461 10.497 3.322 1.00 83.00 92 MET A CA 1
ATOM 744 C C . MET A 1 92 ? -13.797 11.043 2.062 1.00 83.00 92 MET A C 1
ATOM 746 O O . MET A 1 92 ? -13.582 10.336 1.077 1.00 83.00 92 MET A O 1
ATOM 750 N N . THR A 1 93 ? -13.457 12.326 2.093 1.00 80.25 93 THR A N 1
ATOM 751 C CA . THR A 1 93 ? -12.790 12.998 0.981 1.00 80.25 93 THR A CA 1
ATOM 752 C C . THR A 1 93 ? -11.296 13.120 1.260 1.00 80.25 93 THR A C 1
ATOM 754 O O . THR A 1 93 ? -10.860 13.370 2.382 1.00 80.25 93 THR A O 1
ATOM 757 N N . MET A 1 94 ? -10.485 12.921 0.224 1.00 85.88 94 MET A N 1
ATOM 758 C CA . MET A 1 94 ? -9.041 13.127 0.275 1.00 85.88 94 MET A CA 1
ATOM 759 C C . MET A 1 94 ? -8.627 13.901 -0.971 1.00 85.88 94 MET A C 1
ATOM 761 O O . MET A 1 94 ? -9.119 13.635 -2.069 1.00 85.88 94 MET A O 1
ATOM 765 N N . SER A 1 95 ? -7.755 14.896 -0.804 1.00 88.38 95 SER A N 1
ATOM 766 C CA . SER A 1 95 ? -7.318 15.714 -1.936 1.00 88.38 95 SER A CA 1
ATOM 767 C C . SER A 1 95 ? -6.526 14.876 -2.941 1.00 88.38 95 SER A C 1
ATOM 769 O O . SER A 1 95 ? -5.837 13.923 -2.573 1.00 88.38 95 SER A O 1
ATOM 771 N N . ARG A 1 96 ? -6.559 15.270 -4.219 1.00 87.38 96 ARG A N 1
ATOM 772 C CA . ARG A 1 96 ? -5.780 14.618 -5.286 1.00 87.38 96 ARG A CA 1
ATOM 773 C C . ARG A 1 96 ? -4.298 14.495 -4.926 1.00 87.38 96 ARG A C 1
ATOM 775 O O . ARG A 1 96 ? -3.709 13.437 -5.101 1.00 87.38 96 ARG A O 1
ATOM 782 N N . LEU A 1 97 ? -3.718 15.554 -4.364 1.00 85.81 97 LEU A N 1
ATOM 783 C CA . LEU A 1 97 ? -2.319 15.571 -3.939 1.00 85.81 97 LEU A CA 1
ATOM 784 C C . LEU A 1 97 ? -2.033 14.523 -2.854 1.00 85.81 97 LEU A C 1
ATOM 786 O O . LEU A 1 97 ? -1.023 13.824 -2.922 1.00 85.81 97 LEU A O 1
ATOM 790 N N . GLN A 1 98 ? -2.922 14.399 -1.865 1.00 86.19 98 GLN A N 1
ATOM 791 C CA . GLN A 1 98 ? -2.798 13.383 -0.821 1.00 86.19 98 GLN A CA 1
ATOM 792 C C . GLN A 1 98 ? -2.940 11.976 -1.404 1.00 86.19 98 GLN A C 1
ATOM 794 O O . GLN A 1 98 ? -2.105 11.130 -1.101 1.00 86.19 98 GLN A O 1
ATOM 799 N N . LEU A 1 99 ? -3.921 11.743 -2.282 1.00 88.62 99 LEU A N 1
ATOM 800 C CA . LEU A 1 99 ? -4.106 10.454 -2.955 1.00 88.62 99 LEU A CA 1
ATOM 801 C C . LEU A 1 99 ? -2.878 10.051 -3.767 1.00 88.62 99 LEU A C 1
ATOM 803 O O . LEU A 1 99 ? -2.362 8.954 -3.592 1.00 88.62 99 LEU A O 1
ATOM 807 N N . ASN A 1 100 ? -2.353 10.961 -4.582 1.00 88.44 100 ASN A N 1
ATOM 808 C CA . ASN A 1 100 ? -1.156 10.718 -5.379 1.00 88.44 100 ASN A CA 1
ATOM 809 C C . ASN A 1 100 ? 0.066 10.447 -4.497 1.00 88.44 100 ASN A C 1
ATOM 811 O O . ASN A 1 100 ? 0.839 9.531 -4.760 1.00 88.44 100 ASN A O 1
ATOM 815 N N . SER A 1 101 ? 0.237 11.229 -3.428 1.00 86.00 101 SER A N 1
ATOM 816 C CA . SER A 1 101 ? 1.326 11.024 -2.472 1.00 86.00 101 SER A CA 1
ATOM 817 C C . SER A 1 101 ? 1.225 9.6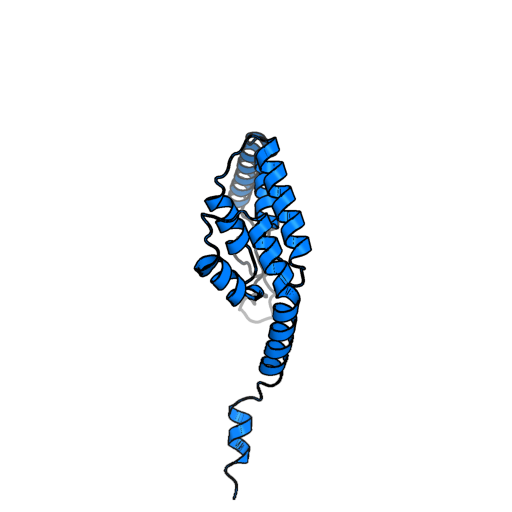50 -1.803 1.00 86.00 101 SER A C 1
ATOM 819 O O . SER A 1 101 ? 2.221 8.938 -1.712 1.00 86.00 101 SER A O 1
ATOM 821 N N . LYS A 1 102 ? 0.021 9.232 -1.391 1.00 85.81 102 LYS A N 1
ATOM 822 C CA . LYS A 1 102 ? -0.222 7.904 -0.809 1.00 85.81 102 LYS A CA 1
ATOM 823 C C . LYS A 1 102 ? 0.036 6.785 -1.813 1.00 85.81 102 LYS A C 1
ATOM 825 O O . LYS A 1 102 ? 0.769 5.861 -1.484 1.00 85.81 102 LYS A O 1
ATOM 830 N N . PHE A 1 103 ? -0.486 6.918 -3.030 1.00 88.06 103 PHE A N 1
ATOM 831 C CA . PHE A 1 103 ? -0.281 5.966 -4.120 1.00 88.06 103 PHE A CA 1
ATOM 832 C C . PHE A 1 103 ? 1.206 5.710 -4.373 1.00 88.06 103 PHE A C 1
ATOM 834 O O . PHE A 1 103 ? 1.621 4.568 -4.505 1.00 88.06 103 PHE A O 1
ATOM 841 N N . VAL A 1 104 ? 2.025 6.761 -4.384 1.00 86.31 104 VAL A N 1
ATOM 842 C CA . VAL A 1 104 ? 3.459 6.646 -4.673 1.00 86.31 104 VAL A CA 1
ATOM 843 C C . VAL A 1 104 ? 4.276 6.208 -3.447 1.00 86.31 104 VAL A C 1
ATOM 845 O O . VAL A 1 104 ? 5.257 5.489 -3.597 1.00 86.31 104 VAL A O 1
ATOM 848 N N . ASN A 1 105 ? 3.913 6.629 -2.231 1.00 83.38 105 ASN A N 1
ATOM 849 C CA . ASN A 1 105 ? 4.665 6.286 -1.013 1.00 83.38 105 ASN A CA 1
ATOM 850 C C . ASN A 1 105 ? 4.431 4.850 -0.525 1.00 83.38 105 ASN A C 1
ATOM 852 O O . ASN A 1 105 ? 5.272 4.325 0.198 1.00 83.38 105 ASN A O 1
ATOM 856 N N . ASN A 1 106 ? 3.301 4.242 -0.884 1.00 82.94 106 ASN A N 1
ATOM 857 C CA . ASN A 1 106 ? 2.977 2.865 -0.516 1.00 82.94 106 ASN A CA 1
ATOM 858 C C . ASN A 1 106 ? 3.542 1.819 -1.500 1.00 82.94 106 ASN A C 1
ATOM 860 O O . ASN A 1 106 ? 3.405 0.625 -1.236 1.00 82.94 106 ASN A O 1
ATOM 864 N N . MET A 1 107 ? 4.179 2.246 -2.598 1.00 82.31 107 MET A N 1
ATOM 865 C CA . MET A 1 107 ? 4.900 1.356 -3.517 1.00 82.31 107 MET A CA 1
ATOM 866 C C . MET A 1 107 ? 6.213 0.862 -2.912 1.00 82.31 107 MET A C 1
ATOM 868 O O . MET A 1 107 ? 6.887 1.606 -2.192 1.00 82.31 107 MET A O 1
ATOM 872 N N . LEU A 1 108 ? 6.612 -0.370 -3.240 1.00 73.19 108 LEU A N 1
ATOM 873 C CA . LEU A 1 108 ? 7.881 -0.926 -2.784 1.00 73.19 108 LEU A CA 1
ATOM 874 C C . LEU A 1 108 ? 9.074 -0.126 -3.318 1.00 73.19 108 LEU A C 1
ATOM 876 O O . LEU A 1 108 ? 9.059 0.420 -4.422 1.00 73.19 108 LEU A O 1
ATOM 880 N N . LEU A 1 109 ? 10.163 -0.153 -2.543 1.00 68.00 109 LEU A N 1
ATOM 881 C CA . LEU A 1 109 ? 11.470 0.401 -2.919 1.00 68.00 109 LEU A CA 1
ATOM 882 C C . LEU A 1 109 ? 11.995 -0.145 -4.255 1.00 68.00 109 LEU A C 1
ATOM 884 O O . LEU A 1 109 ? 12.787 0.533 -4.906 1.00 68.00 109 LEU A O 1
ATOM 888 N N . GLU A 1 110 ? 11.536 -1.325 -4.687 1.00 70.38 110 GLU A N 1
ATOM 889 C CA . GLU A 1 110 ? 11.867 -1.900 -5.995 1.00 70.38 110 GLU A CA 1
ATOM 890 C C . GLU A 1 110 ? 11.512 -0.919 -7.133 1.00 70.38 110 GLU A C 1
ATOM 892 O O . GLU A 1 110 ? 12.313 -0.695 -8.043 1.00 70.38 110 GLU A O 1
ATOM 897 N N . TRP A 1 111 ? 10.391 -0.200 -7.024 1.00 74.69 111 TRP A N 1
ATOM 898 C CA . TRP A 1 111 ? 9.981 0.839 -7.977 1.00 74.69 111 TRP A CA 1
ATOM 899 C C . TRP A 1 111 ? 10.750 2.167 -7.825 1.00 74.69 111 TRP A C 1
ATOM 901 O O . TRP A 1 111 ? 10.435 3.151 -8.497 1.00 74.69 111 TRP A O 1
ATOM 911 N N . GLY A 1 112 ? 11.779 2.226 -6.973 1.00 75.31 112 GLY A N 1
ATOM 912 C CA . GLY A 1 112 ? 12.389 3.445 -6.430 1.00 75.31 112 GLY A CA 1
ATOM 913 C C . GLY A 1 112 ? 12.782 4.522 -7.447 1.00 75.31 112 GLY A C 1
ATOM 914 O O . GLY A 1 112 ? 12.474 5.699 -7.238 1.00 75.31 112 GLY A O 1
ATOM 915 N N . ARG A 1 113 ? 13.397 4.158 -8.583 1.00 77.69 113 ARG A N 1
ATOM 916 C CA . ARG A 1 113 ? 13.767 5.143 -9.625 1.00 77.69 113 ARG A CA 1
ATOM 917 C C . ARG A 1 113 ? 12.547 5.742 -10.328 1.00 77.69 113 ARG A C 1
ATOM 919 O O . ARG A 1 113 ? 12.539 6.928 -10.642 1.00 77.69 113 ARG A O 1
ATOM 926 N N . PHE A 1 114 ? 11.497 4.946 -10.520 1.00 77.75 114 PHE A N 1
ATOM 927 C CA . PHE A 1 114 ? 10.250 5.393 -11.136 1.00 77.75 114 PHE A CA 1
ATOM 928 C C . PHE A 1 114 ? 9.401 6.193 -10.156 1.00 77.75 114 PHE A C 1
ATOM 930 O O . PHE A 1 114 ? 8.860 7.227 -10.529 1.00 77.75 114 PHE A O 1
ATOM 937 N N . VAL A 1 115 ? 9.363 5.786 -8.886 1.00 80.12 115 VAL A N 1
ATOM 938 C CA . VAL A 1 115 ? 8.774 6.564 -7.787 1.00 80.12 115 VAL A CA 1
ATOM 939 C C . VAL A 1 115 ? 9.436 7.940 -7.685 1.00 80.12 115 VAL A C 1
ATOM 941 O O . VAL A 1 115 ? 8.750 8.957 -7.581 1.00 80.12 115 VAL A O 1
ATOM 944 N N . THR A 1 116 ? 10.765 7.991 -7.777 1.00 82.81 116 T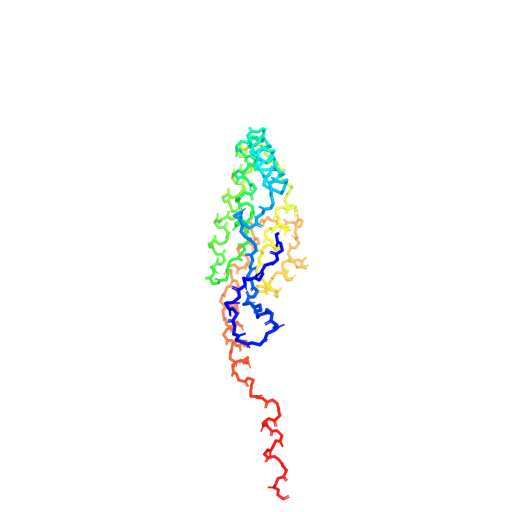HR A N 1
ATOM 945 C CA . THR A 1 116 ? 11.526 9.247 -7.799 1.00 82.81 116 THR A CA 1
ATOM 946 C C . THR A 1 116 ? 11.191 10.080 -9.036 1.00 82.81 116 THR A C 1
ATOM 948 O O . THR A 1 116 ? 10.885 11.263 -8.907 1.00 82.81 116 THR A O 1
ATOM 951 N N . ALA A 1 117 ? 11.150 9.466 -10.222 1.00 81.56 117 ALA A N 1
ATOM 952 C CA . ALA A 1 117 ? 10.766 10.150 -11.455 1.00 81.56 117 ALA A CA 1
ATOM 953 C C . ALA A 1 117 ? 9.333 10.707 -11.399 1.00 81.56 117 ALA A C 1
ATOM 955 O O . ALA A 1 117 ? 9.095 11.831 -11.830 1.00 81.56 117 ALA A O 1
ATOM 956 N N . VAL A 1 118 ? 8.381 9.976 -10.813 1.00 82.00 118 VAL A N 1
ATOM 957 C CA . VAL A 1 118 ? 7.007 10.451 -10.595 1.00 82.00 118 VAL A CA 1
ATOM 958 C C . VAL A 1 118 ? 6.985 11.659 -9.657 1.00 82.00 118 VAL A C 1
ATOM 960 O O . VAL A 1 118 ? 6.312 12.649 -9.950 1.00 82.00 118 VAL A O 1
ATOM 963 N N . LYS A 1 119 ? 7.737 11.600 -8.551 1.00 80.00 119 LYS A N 1
ATOM 964 C CA . LYS A 1 119 ? 7.828 12.696 -7.575 1.00 80.00 119 LYS A CA 1
ATOM 965 C C . LYS A 1 119 ? 8.464 13.959 -8.162 1.00 80.00 119 LYS A C 1
ATOM 967 O O . LYS A 1 119 ? 8.041 15.049 -7.789 1.00 80.00 119 LYS A O 1
ATOM 972 N N . LEU A 1 120 ? 9.438 13.812 -9.062 1.00 77.56 120 LEU A N 1
ATOM 973 C CA . LEU A 1 120 ? 10.207 14.923 -9.633 1.00 77.56 120 LEU A CA 1
ATOM 974 C C . LEU A 1 120 ? 9.624 15.486 -10.942 1.00 77.56 120 LEU A C 1
ATOM 976 O O . LEU A 1 120 ? 9.590 16.701 -11.099 1.00 77.56 120 LEU A O 1
ATOM 980 N N . ASN A 1 121 ? 9.148 14.639 -11.865 1.00 66.88 121 ASN A N 1
ATOM 981 C CA . ASN A 1 121 ? 8.936 15.028 -13.271 1.00 66.88 121 ASN A CA 1
ATOM 982 C C . ASN A 1 121 ? 7.467 15.124 -13.715 1.00 66.88 121 ASN A C 1
ATOM 984 O O . ASN A 1 121 ? 7.173 15.862 -14.650 1.00 66.88 121 ASN A O 1
ATOM 988 N N . ARG A 1 122 ? 6.534 14.380 -13.100 1.00 65.19 122 ARG A N 1
ATOM 989 C CA . ARG A 1 122 ? 5.096 14.430 -13.470 1.00 65.19 122 ARG A CA 1
ATOM 990 C C . ARG A 1 122 ? 4.227 15.242 -12.511 1.00 65.19 122 ARG A C 1
ATOM 992 O O . ARG A 1 122 ? 3.072 15.512 -12.830 1.00 65.19 122 ARG A O 1
ATOM 999 N N . GLY A 1 123 ? 4.782 15.623 -11.359 1.00 67.69 123 GLY A N 1
ATOM 1000 C CA . GLY A 1 123 ? 4.123 16.439 -10.347 1.00 67.69 123 GLY A CA 1
ATOM 1001 C C . GLY A 1 123 ? 2.943 15.728 -9.677 1.00 67.69 123 GLY A C 1
ATOM 1002 O O . GLY A 1 123 ? 1.898 15.485 -10.278 1.00 67.69 123 GLY A O 1
ATOM 1003 N N . LEU A 1 124 ? 3.042 15.485 -8.367 1.00 76.62 124 LEU A N 1
ATOM 1004 C CA . LEU A 1 124 ? 1.912 14.977 -7.570 1.00 76.62 124 LEU A CA 1
ATOM 1005 C C . LEU A 1 124 ? 0.703 15.934 -7.568 1.00 76.62 124 LEU A C 1
ATOM 1007 O O . LEU A 1 124 ? -0.389 15.540 -7.162 1.00 76.62 124 LEU A O 1
ATOM 1011 N N . LYS A 1 125 ? 0.901 17.195 -7.968 1.00 78.81 125 LYS A N 1
ATOM 1012 C CA . LYS A 1 125 ? -0.129 18.236 -7.988 1.00 78.81 125 LYS A CA 1
ATOM 1013 C C . LYS A 1 125 ? -0.962 18.221 -9.265 1.00 78.81 125 LYS A C 1
ATOM 1015 O O . LYS A 1 125 ? -2.171 18.416 -9.157 1.00 78.81 125 LYS A O 1
ATOM 1020 N N . ASP A 1 126 ? -0.347 17.961 -10.416 1.00 82.94 126 ASP A N 1
ATOM 1021 C CA . ASP A 1 126 ? -0.969 18.168 -11.731 1.00 82.94 126 ASP A CA 1
ATOM 1022 C C . ASP A 1 126 ? -1.547 16.878 -12.320 1.00 82.94 126 ASP A C 1
ATOM 1024 O O . ASP A 1 126 ? -2.566 16.915 -13.008 1.00 82.94 126 ASP A O 1
ATOM 1028 N N . SER A 1 127 ? -0.961 15.732 -11.969 1.00 85.75 127 SER A N 1
ATOM 1029 C CA . SER A 1 127 ? -1.456 14.409 -12.361 1.00 85.75 127 SER A CA 1
ATOM 1030 C C . SER A 1 127 ? -2.535 13.881 -11.398 1.00 85.75 127 SER A C 1
ATOM 1032 O O . SER A 1 127 ? -2.683 14.370 -10.278 1.00 85.75 127 SER A O 1
ATOM 1034 N N . ASN A 1 128 ? -3.282 12.848 -11.787 1.00 88.50 128 ASN A N 1
ATOM 1035 C CA . ASN A 1 128 ? -4.047 11.979 -10.881 1.00 88.50 128 ASN A CA 1
ATOM 1036 C C . ASN A 1 128 ? -3.399 10.582 -10.788 1.00 88.50 128 ASN A C 1
ATOM 1038 O O . ASN A 1 128 ? -2.526 10.242 -11.587 1.00 88.50 128 ASN A O 1
ATOM 1042 N N . TYR A 1 129 ? -3.811 9.768 -9.815 1.00 88.56 129 TYR A N 1
ATOM 1043 C CA . TYR A 1 129 ? -3.198 8.458 -9.582 1.00 88.56 129 TYR A CA 1
ATOM 1044 C C . TYR A 1 129 ? -3.388 7.485 -10.761 1.00 88.56 129 TYR A C 1
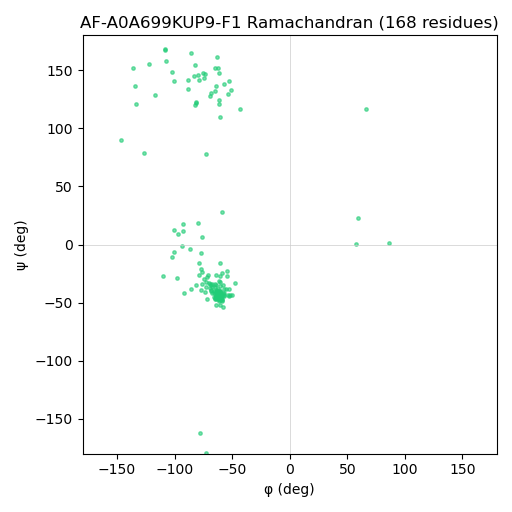ATOM 1046 O O . TYR A 1 129 ? -2.509 6.661 -10.987 1.00 88.56 129 TYR A O 1
ATOM 1054 N N . ASP A 1 130 ? -4.439 7.631 -11.575 1.00 91.12 130 ASP A N 1
ATOM 1055 C CA . ASP A 1 130 ? -4.627 6.847 -12.807 1.00 91.12 130 ASP A CA 1
ATOM 1056 C C . ASP A 1 130 ? -3.545 7.161 -13.853 1.00 91.12 130 ASP A C 1
ATOM 1058 O O . ASP A 1 130 ? -2.971 6.266 -14.473 1.00 91.12 130 ASP A O 1
ATOM 1062 N N . GLN A 1 131 ? -3.197 8.438 -14.018 1.00 91.19 131 GLN A N 1
ATOM 1063 C CA . GLN A 1 131 ? -2.116 8.880 -14.905 1.00 91.19 131 GLN A CA 1
ATOM 1064 C C . GLN A 1 131 ? -0.737 8.460 -14.384 1.00 91.19 131 GLN A C 1
ATOM 1066 O O . GLN A 1 131 ? 0.1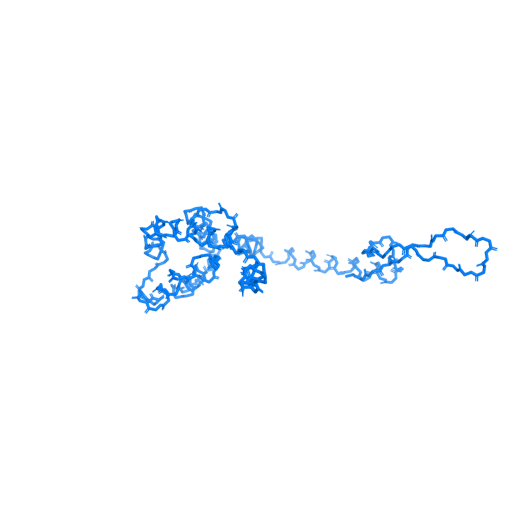65 8.170 -15.178 1.00 91.19 131 GLN A O 1
ATOM 1071 N N . LEU A 1 132 ? -0.561 8.431 -13.058 1.00 89.62 132 LEU A N 1
ATOM 1072 C CA . LEU A 1 132 ? 0.648 7.902 -12.425 1.00 89.62 132 LEU A CA 1
ATOM 1073 C C . LEU A 1 132 ? 0.753 6.385 -12.617 1.00 89.62 132 LEU A C 1
ATOM 1075 O O . LEU A 1 132 ? 1.830 5.885 -12.923 1.00 89.62 132 LEU A O 1
ATOM 1079 N N . TYR A 1 133 ? -0.357 5.659 -12.509 1.00 90.56 133 TYR A N 1
ATOM 1080 C CA . TYR A 1 133 ? -0.412 4.235 -12.820 1.00 90.56 133 TYR A CA 1
ATOM 1081 C C . TYR A 1 133 ? -0.065 3.963 -14.288 1.00 90.56 133 TYR A C 1
ATOM 1083 O O . TYR A 1 133 ? 0.812 3.148 -14.557 1.00 90.56 133 TYR A O 1
ATOM 1091 N N . ALA A 1 134 ? -0.671 4.684 -15.236 1.00 90.75 134 ALA A N 1
ATOM 1092 C CA . ALA A 1 134 ? -0.389 4.517 -16.663 1.00 90.75 134 ALA A CA 1
ATOM 1093 C C . ALA A 1 134 ? 1.100 4.731 -16.993 1.00 90.75 134 ALA A C 1
ATOM 1095 O O . ALA A 1 134 ? 1.672 3.984 -17.785 1.00 90.75 134 ALA A O 1
ATOM 1096 N N . TYR A 1 135 ? 1.746 5.706 -16.340 1.00 88.38 135 TYR A N 1
ATOM 1097 C CA . TYR A 1 135 ? 3.196 5.899 -16.429 1.00 88.38 135 TYR A CA 1
ATOM 1098 C C . TYR A 1 135 ? 3.971 4.662 -15.982 1.00 88.38 135 TYR A C 1
ATOM 1100 O O . TYR A 1 135 ? 4.819 4.154 -16.709 1.00 88.38 135 TYR A O 1
ATOM 1108 N N . LEU A 1 136 ? 3.685 4.182 -14.773 1.00 86.50 136 LEU A N 1
ATOM 1109 C CA . LEU A 1 136 ? 4.407 3.060 -14.184 1.00 86.50 136 LEU A CA 1
ATOM 1110 C C . LEU A 1 136 ? 4.191 1.784 -14.992 1.00 86.50 136 LEU A C 1
ATOM 1112 O O . LEU A 1 136 ? 5.144 1.051 -15.235 1.00 86.50 136 LEU A O 1
ATOM 1116 N N . LYS A 1 137 ? 2.966 1.575 -15.484 1.00 88.81 137 LYS A N 1
ATOM 1117 C CA . LYS A 1 137 ? 2.614 0.451 -16.348 1.00 88.81 137 LYS A CA 1
ATOM 1118 C C . LYS A 1 137 ? 3.382 0.481 -17.668 1.00 88.81 137 LYS A C 1
ATOM 1120 O O . LYS A 1 137 ? 3.893 -0.546 -18.094 1.00 88.81 137 LYS A O 1
ATOM 1125 N N . GLN A 1 138 ? 3.521 1.653 -18.289 1.00 87.88 138 GLN A N 1
ATOM 1126 C CA . GLN A 1 138 ? 4.314 1.812 -19.513 1.00 87.88 138 GLN A CA 1
ATOM 1127 C C . GLN A 1 138 ? 5.796 1.466 -19.301 1.00 87.88 138 GLN A C 1
ATOM 1129 O O . GLN A 1 138 ? 6.460 0.994 -20.220 1.00 87.88 138 GLN A O 1
ATOM 1134 N N . HIS A 1 139 ? 6.316 1.692 -18.096 1.00 83.75 139 HIS A N 1
ATOM 1135 C CA . HIS A 1 139 ? 7.711 1.437 -17.748 1.00 83.75 139 HIS A CA 1
ATOM 1136 C C . HIS A 1 139 ? 7.950 0.089 -17.043 1.00 83.75 139 HIS A C 1
ATOM 1138 O O . HIS A 1 139 ? 9.062 -0.170 -16.579 1.00 83.75 139 HIS A O 1
ATOM 1144 N N . GLU A 1 140 ? 6.942 -0.782 -16.981 1.00 82.25 140 GLU A N 1
ATOM 1145 C CA . GLU A 1 140 ? 7.028 -2.082 -16.309 1.00 82.25 140 GLU A CA 1
ATOM 1146 C C . GLU A 1 140 ? 8.078 -3.001 -16.950 1.00 82.25 140 GLU A C 1
ATOM 1148 O O . GLU A 1 140 ? 8.839 -3.649 -16.238 1.00 82.25 140 GLU A O 1
ATOM 1153 N N . THR A 1 141 ? 8.212 -2.992 -18.279 1.00 77.12 141 THR A N 1
ATOM 1154 C CA . THR A 1 141 ? 9.236 -3.778 -18.992 1.00 77.12 141 THR A CA 1
ATOM 1155 C C . THR A 1 141 ? 10.650 -3.377 -18.575 1.00 77.12 141 THR A C 1
ATOM 1157 O O . THR A 1 141 ? 11.451 -4.223 -18.184 1.00 77.12 141 THR A O 1
ATOM 1160 N N . HIS A 1 142 ? 10.933 -2.074 -18.541 1.00 76.88 142 HIS A N 1
ATOM 1161 C CA . HIS A 1 142 ? 12.207 -1.546 -18.055 1.00 76.88 142 HIS A CA 1
ATOM 1162 C C . HIS A 1 142 ? 12.430 -1.822 -16.565 1.00 76.88 142 HIS A C 1
ATOM 1164 O O . HIS A 1 142 ? 13.565 -1.991 -16.112 1.00 76.88 142 HIS A O 1
ATOM 1170 N N . PHE A 1 143 ? 11.369 -1.829 -15.756 1.00 77.38 143 PHE A N 1
ATOM 1171 C CA . PHE A 1 143 ? 11.460 -2.254 -14.363 1.00 77.38 143 PHE A CA 1
ATOM 1172 C C . PHE A 1 143 ? 11.920 -3.713 -14.263 1.00 77.38 143 PHE A C 1
ATOM 1174 O O . PHE A 1 143 ? 12.918 -3.971 -13.587 1.00 77.38 143 PHE A O 1
ATOM 1181 N N . SER A 1 144 ? 11.261 -4.626 -14.981 1.00 76.69 144 SER A N 1
ATOM 1182 C CA . SER A 1 144 ? 11.600 -6.052 -15.020 1.00 76.69 144 SER A CA 1
ATOM 1183 C C . SER A 1 144 ? 13.032 -6.298 -15.501 1.00 76.69 144 SER A C 1
ATOM 1185 O O . SER A 1 144 ? 13.761 -7.050 -14.858 1.00 76.69 144 SER A O 1
ATOM 1187 N N . GLU A 1 145 ? 13.475 -5.611 -16.558 1.00 76.75 145 GLU A N 1
ATOM 1188 C CA . GLU A 1 145 ? 14.858 -5.675 -17.057 1.00 76.75 145 GLU A CA 1
ATOM 1189 C C . GLU A 1 145 ? 15.877 -5.259 -15.990 1.00 76.75 145 GLU A C 1
ATOM 1191 O O . GLU A 1 145 ? 16.853 -5.967 -15.736 1.00 76.75 145 GLU A O 1
ATOM 1196 N N . ASN A 1 146 ? 15.644 -4.133 -15.311 1.00 74.62 146 ASN A N 1
ATOM 1197 C CA . ASN A 1 146 ? 16.549 -3.667 -14.263 1.00 74.62 146 ASN A CA 1
ATOM 1198 C C . ASN A 1 146 ? 16.547 -4.577 -13.035 1.00 74.62 146 ASN A C 1
ATOM 1200 O O . ASN A 1 146 ? 17.593 -4.723 -12.411 1.00 74.62 146 ASN A O 1
ATOM 1204 N N . LYS A 1 147 ? 15.404 -5.177 -12.684 1.00 77.00 147 LYS A N 1
ATOM 1205 C CA . LYS A 1 147 ? 15.321 -6.160 -11.599 1.00 77.00 147 LYS A CA 1
ATOM 1206 C C . LYS A 1 147 ? 16.144 -7.402 -11.938 1.00 77.00 147 LYS A C 1
ATOM 1208 O O . LYS A 1 147 ? 16.990 -7.790 -11.145 1.00 77.00 147 LYS A O 1
ATOM 1213 N N . MET A 1 148 ? 16.000 -7.936 -13.154 1.00 75.50 148 MET A N 1
ATOM 1214 C CA . MET A 1 148 ? 16.815 -9.058 -13.639 1.00 75.50 148 MET A CA 1
ATOM 1215 C C . MET A 1 148 ? 18.313 -8.728 -13.678 1.00 75.50 148 MET A C 1
ATOM 1217 O O . MET A 1 148 ? 19.138 -9.568 -13.321 1.00 75.50 148 MET A O 1
ATOM 1221 N N . MET A 1 149 ? 18.687 -7.516 -14.101 1.00 75.19 149 MET A N 1
ATOM 1222 C CA . MET A 1 149 ? 20.083 -7.073 -14.061 1.00 75.19 149 MET A CA 1
ATOM 1223 C C . MET A 1 149 ? 20.605 -6.964 -12.625 1.00 75.19 149 MET A C 1
ATOM 1225 O O . MET A 1 149 ? 21.688 -7.468 -12.341 1.00 75.19 149 MET A O 1
ATOM 1229 N N . LEU A 1 150 ? 19.847 -6.351 -11.713 1.00 74.94 150 LEU A N 1
ATOM 1230 C CA . LEU A 1 150 ? 20.232 -6.212 -10.307 1.00 74.94 150 LEU A CA 1
ATOM 1231 C C . LEU A 1 150 ? 20.373 -7.574 -9.613 1.00 74.94 150 LEU A C 1
ATOM 1233 O O . LEU A 1 150 ? 21.343 -7.788 -8.886 1.00 74.94 150 LEU A O 1
ATOM 1237 N N . ASP A 1 151 ? 19.456 -8.502 -9.881 1.00 74.06 151 ASP A N 1
ATOM 1238 C CA . ASP A 1 151 ? 19.516 -9.876 -9.381 1.00 74.06 151 ASP A CA 1
ATOM 1239 C C . ASP A 1 151 ? 20.776 -10.590 -9.898 1.00 74.06 151 ASP A C 1
ATOM 1241 O O . ASP A 1 151 ? 21.487 -11.217 -9.120 1.00 74.06 151 ASP A O 1
ATOM 1245 N N . ARG A 1 152 ? 21.148 -10.416 -11.178 1.00 75.69 152 ARG A N 1
ATOM 1246 C CA . ARG A 1 152 ? 22.429 -10.933 -11.698 1.00 75.69 152 ARG A CA 1
ATOM 1247 C C . ARG A 1 152 ? 23.634 -10.314 -10.989 1.00 75.69 152 ARG A C 1
ATOM 1249 O O . ARG A 1 152 ? 24.534 -11.043 -10.591 1.00 75.69 152 ARG A O 1
ATOM 1256 N N . PHE A 1 153 ? 23.670 -8.995 -10.804 1.00 68.88 153 PHE A N 1
ATOM 1257 C CA . PHE A 1 153 ? 24.788 -8.326 -10.124 1.00 68.88 153 PHE A CA 1
ATOM 1258 C C . PHE A 1 153 ? 24.936 -8.759 -8.658 1.00 68.88 153 PHE A C 1
ATOM 1260 O O . PHE A 1 153 ? 26.049 -8.979 -8.186 1.00 6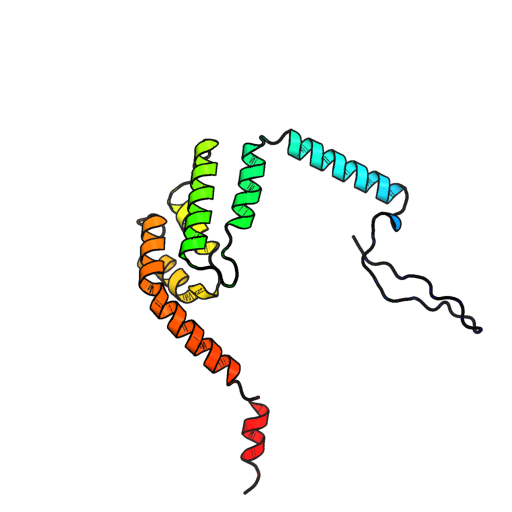8.88 153 PHE A O 1
ATOM 1267 N N . THR A 1 154 ? 23.823 -8.922 -7.945 1.00 65.31 154 THR A N 1
ATOM 1268 C CA . THR A 1 154 ? 23.827 -9.369 -6.544 1.00 65.31 154 THR A CA 1
ATOM 1269 C C . THR A 1 154 ? 24.172 -10.852 -6.412 1.00 65.31 154 THR A C 1
ATOM 1271 O O . THR A 1 154 ? 24.923 -11.226 -5.517 1.00 65.31 154 THR A O 1
ATOM 1274 N N . GLN A 1 155 ? 23.724 -11.698 -7.341 1.00 60.47 155 GLN A N 1
ATOM 1275 C CA . GLN A 1 155 ? 24.066 -13.123 -7.366 1.00 60.47 155 GLN A CA 1
ATOM 1276 C C . GLN A 1 155 ? 25.529 -13.376 -7.775 1.00 60.47 155 GLN A C 1
ATOM 1278 O O . GLN A 1 155 ? 26.138 -14.345 -7.329 1.00 60.47 155 GLN A O 1
ATOM 1283 N N . HIS A 1 156 ? 26.114 -12.476 -8.572 1.00 56.97 156 HIS A N 1
ATOM 1284 C CA . HIS A 1 156 ? 27.533 -12.462 -8.939 1.00 56.97 156 HIS A CA 1
ATOM 1285 C C . HIS A 1 156 ? 28.402 -11.603 -8.014 1.00 56.97 156 HIS A C 1
ATOM 1287 O O . HIS A 1 156 ? 29.535 -11.282 -8.377 1.00 56.97 156 HIS A O 1
ATOM 1293 N N . THR A 1 157 ? 27.929 -11.252 -6.814 1.00 50.34 157 THR A N 1
ATOM 1294 C CA . THR A 1 157 ? 28.821 -10.711 -5.782 1.00 50.34 157 THR A CA 1
ATOM 1295 C C . THR A 1 157 ? 29.679 -11.861 -5.259 1.00 50.34 157 THR A C 1
ATOM 1297 O O . THR A 1 157 ? 29.411 -12.460 -4.222 1.00 50.34 157 THR A O 1
ATOM 1300 N N . VAL A 1 158 ? 30.691 -12.225 -6.048 1.00 60.50 158 VAL A N 1
ATOM 1301 C CA . VAL A 1 158 ? 31.828 -13.013 -5.584 1.00 60.50 158 VAL A CA 1
ATOM 1302 C C . VAL A 1 158 ? 32.372 -12.259 -4.379 1.00 60.50 158 VAL A C 1
ATOM 1304 O O . VAL A 1 158 ? 32.551 -11.042 -4.472 1.00 60.50 158 VAL A O 1
ATOM 1307 N N . ASP A 1 159 ? 32.567 -12.951 -3.256 1.00 66.38 159 ASP A N 1
ATOM 1308 C CA . ASP A 1 159 ? 33.178 -12.366 -2.065 1.00 66.38 159 ASP A CA 1
ATOM 1309 C C . ASP A 1 159 ? 34.394 -11.523 -2.502 1.00 66.38 159 ASP A C 1
ATOM 1311 O O . ASP A 1 159 ? 35.329 -12.079 -3.093 1.00 66.38 159 ASP A O 1
ATOM 1315 N N . PRO A 1 160 ? 34.388 -10.193 -2.291 1.00 58.81 160 PRO A N 1
ATOM 1316 C CA . PRO A 1 160 ? 35.481 -9.328 -2.718 1.00 58.81 160 PRO A CA 1
ATOM 1317 C C . PRO A 1 160 ? 36.842 -9.794 -2.176 1.00 58.81 160 PRO A C 1
ATOM 1319 O O . PRO A 1 160 ? 37.870 -9.572 -2.816 1.00 58.81 160 PRO A O 1
ATOM 1322 N N . LEU A 1 161 ? 36.854 -10.492 -1.032 1.00 62.69 161 LEU A N 1
ATOM 1323 C CA . LEU A 1 161 ? 38.057 -11.080 -0.440 1.00 62.69 161 LEU A CA 1
ATOM 1324 C C . LEU A 1 161 ? 38.561 -12.308 -1.213 1.00 62.69 161 LEU A C 1
ATOM 1326 O O . LEU A 1 161 ? 39.772 -12.509 -1.312 1.00 62.69 161 LEU A O 1
ATOM 1330 N N . ALA A 1 162 ? 37.670 -13.094 -1.820 1.00 59.97 162 ALA A N 1
ATOM 1331 C CA . ALA A 1 162 ? 38.042 -14.268 -2.612 1.00 59.97 162 ALA A CA 1
ATOM 1332 C C . ALA A 1 162 ? 38.711 -13.895 -3.949 1.00 59.97 162 ALA A C 1
ATOM 1334 O O . ALA A 1 162 ? 39.524 -14.657 -4.468 1.00 59.97 162 ALA A O 1
ATOM 1335 N N . LEU A 1 163 ? 38.420 -12.707 -4.492 1.00 57.59 163 LEU A N 1
ATOM 1336 C CA . LEU A 1 163 ? 39.027 -12.207 -5.733 1.00 57.59 163 LEU A CA 1
ATOM 1337 C C . LEU A 1 163 ? 40.465 -11.703 -5.540 1.00 57.59 163 LEU A C 1
ATOM 1339 O O . LEU A 1 163 ? 41.298 -11.900 -6.424 1.00 57.59 163 LEU A O 1
ATOM 1343 N N . MET A 1 164 ? 40.792 -11.111 -4.384 1.00 57.75 164 MET A N 1
ATOM 1344 C CA . MET A 1 164 ? 42.162 -10.649 -4.107 1.00 57.75 164 MET A CA 1
ATOM 1345 C C . MET A 1 164 ? 43.127 -11.784 -3.733 1.00 57.75 164 MET A C 1
ATOM 1347 O O . MET A 1 164 ? 44.335 -11.643 -3.906 1.00 57.75 164 MET A O 1
ATOM 1351 N N . SER A 1 165 ? 42.605 -12.927 -3.274 1.00 56.53 165 SER A N 1
ATOM 1352 C CA . SER A 1 165 ? 43.393 -14.120 -2.931 1.00 56.53 165 SER A CA 1
ATOM 1353 C C . SER A 1 165 ? 44.177 -14.697 -4.120 1.00 56.53 165 SER A C 1
ATOM 1355 O O . SER A 1 165 ? 45.217 -15.320 -3.923 1.00 56.53 165 SER A O 1
ATOM 1357 N N . ASN A 1 166 ? 43.715 -14.490 -5.357 1.00 55.91 166 ASN A N 1
ATOM 1358 C CA . ASN A 1 166 ? 44.314 -15.114 -6.544 1.00 55.91 166 ASN A CA 1
ATOM 1359 C C . ASN A 1 166 ? 45.373 -14.240 -7.237 1.00 55.91 166 ASN A C 1
ATOM 1361 O O . ASN A 1 166 ? 45.957 -14.670 -8.226 1.00 55.91 166 ASN A O 1
ATOM 1365 N N . VAL A 1 167 ? 45.628 -13.026 -6.735 1.00 58.66 167 VAL A N 1
ATOM 1366 C CA . VAL A 1 167 ? 46.573 -12.071 -7.349 1.00 58.66 167 VAL A CA 1
ATOM 1367 C C . VAL A 1 167 ? 47.935 -12.057 -6.632 1.00 58.66 167 VAL A C 1
ATOM 1369 O O . VAL A 1 167 ? 48.877 -11.445 -7.118 1.00 58.66 167 VAL A O 1
ATOM 1372 N N . SER A 1 168 ? 48.089 -12.763 -5.503 1.00 56.59 168 SER A N 1
ATOM 1373 C CA . SER A 1 168 ? 49.312 -12.699 -4.679 1.00 56.59 168 SER A CA 1
ATOM 1374 C C . SER A 1 168 ? 50.303 -13.863 -4.855 1.00 56.59 168 SER A C 1
ATOM 1376 O O . SER A 1 168 ? 51.229 -13.988 -4.055 1.00 56.59 168 SER A O 1
ATOM 1378 N N . HIS A 1 169 ? 50.154 -14.705 -5.881 1.00 53.34 169 HIS A N 1
ATOM 1379 C CA . HIS A 1 169 ? 51.136 -15.749 -6.193 1.00 53.34 169 HIS A CA 1
ATOM 1380 C C . HIS A 1 169 ? 51.595 -15.668 -7.650 1.00 53.34 169 HIS A C 1
ATOM 1382 O O . HIS A 1 169 ? 51.162 -16.456 -8.489 1.00 53.34 169 HIS A O 1
ATOM 1388 N N . GLN A 1 170 ? 52.499 -14.729 -7.931 1.00 43.94 170 GLN A N 1
ATOM 1389 C CA . GLN A 1 170 ? 53.482 -14.871 -9.003 1.00 43.94 170 GLN A CA 1
ATOM 1390 C C . GLN A 1 170 ? 54.788 -14.185 -8.614 1.00 43.94 170 GLN A C 1
ATOM 1392 O O . GLN A 1 170 ? 54.714 -13.081 -8.029 1.00 43.94 170 GLN A O 1
#

Nearest PDB structures (foldseek):
  7nlg-assembly2_C-2  TM=6.300E-01  e=7.364E-01  Saccharomyces cerevisiae
  7nli-assembly1_B  TM=7.034E-01  e=2.664E+00  Saccharomyces cerevisiae

Mean predicted aligned error: 15.69 Å

Foldseek 3Di:
DAKDWDWDDDDPDDDTDTHDIDDDDLVNDDPVRNVVVVVVVVVVVVVCVPPDPLVVVLVVLLVVLADDVPDDLVVSVVSLVVSVVSCVVVVNDDDQLRSLVSSLVSYDCLCVVLSVCCVPPVNSPPDGVVVSSVSCVVCVVVSVVVVVVVVVVVVPPDPPVVVVVVVPDD

Sequence (170 aa):
MGTVRDPLAEGTKGAPRLGPERPRVYSDLSPEEKDRYNADIIATNILLQRLPKDIYTLINHYTDAKDHKGETIHDYYVRFAKLINDMRNIKMTMSRLQLNSKFVNNMLLEWGRFVTAVKLNRGLKDSNYDQLYAYLKQHETHFSENKMMLDRFTQHTVDPLALMSNVSHQ

Radius of gyration: 26.28 Å; Cα contacts (8 Å, |Δi|>4): 105; chains: 1; bounding box: 72×52×63 Å

Secondary structure (DSSP, 8-state):
--EEEEEEP--SSS-PEEEEEEE--GGGS-HHHHHHHHHHHHHHHHHHHHS-HHHHHHHHHHHHTSPPTT--HHHHHHHHHHHHHHHHHTT----HHHHHHHHHHTS-GGGHHHHHHIIIII-TTTS-HHHHHHHHHHTHHHHHHHHHHHHHHHHT---HHHHHTTSS--